Protein AF-A0A016UT70-F1 (afdb_monomer_lite)

InterPro domains:
  IPR035940 CAP superfamily [G3DSA:3.40.33.10] (14-85)

Radius of gyration: 20.97 Å; chains: 1; bounding box: 41×52×44 Å

pLDDT: mean 77.79, std 17.23, range [35.44, 96.38]

Secondary structure (DSSP, 8-state):
-HHHHHHHHHHHHHHHHHTT---PPPPS-SS-----HHHHHHHHHHHHHHHHHHHTT-----GGG-PPPPPSS-PPP---TT------

Foldseek 3Di:
DVVVVVVVVVVVVVVVVVVVPPPDPQQPDPDDDDCDPVNVVVVLVVVQVQLVCLQVQNDFDDPPRHGDHRDDPRDRDDDDDPPCPVPD

Organism: NCBI:txid53326

Structure (mmCIF, N/CA/C/O backbone):
data_AF-A0A016UT70-F1
#
_entry.id   AF-A0A016UT70-F1
#
loop_
_atom_site.group_PDB
_atom_site.id
_atom_site.type_symbol
_atom_site.label_atom_id
_atom_site.label_alt_id
_atom_site.label_comp_id
_atom_site.label_asym_id
_atom_site.label_entity_id
_atom_site.label_seq_id
_atom_site.pdbx_PDB_ins_code
_atom_site.Cartn_x
_atom_site.Cartn_y
_atom_site.Cartn_z
_atom_site.occupancy
_atom_site.B_iso_or_equiv
_atom_site.auth_seq_id
_atom_site.auth_comp_id
_atom_site.auth_asym_id
_atom_site.auth_atom_id
_atom_site.pdbx_PDB_model_num
ATOM 1 N N . MET A 1 1 ? 14.779 44.918 21.349 1.00 69.00 1 MET A N 1
ATOM 2 C CA . MET A 1 1 ? 14.314 44.417 20.036 1.00 69.00 1 MET A CA 1
ATOM 3 C C . MET A 1 1 ? 14.170 42.898 19.992 1.00 69.00 1 MET A C 1
ATOM 5 O O . MET A 1 1 ? 13.083 42.450 19.674 1.00 69.00 1 MET A O 1
ATOM 9 N N . LEU A 1 2 ? 15.184 42.102 20.368 1.00 75.88 2 LEU A N 1
ATOM 10 C CA . LEU A 1 2 ? 15.118 40.624 20.339 1.00 75.88 2 LEU A CA 1
ATOM 11 C C . LEU A 1 2 ? 13.945 40.023 21.143 1.00 75.88 2 LEU A C 1
ATOM 13 O O . LEU A 1 2 ? 13.260 39.133 20.657 1.00 75.88 2 LEU A O 1
ATOM 17 N N . SER A 1 3 ? 13.667 40.563 22.333 1.00 75.12 3 SER A N 1
ATOM 18 C CA . SER A 1 3 ? 12.532 40.137 23.172 1.00 75.12 3 SER A CA 1
ATOM 19 C C . SER A 1 3 ? 11.172 40.315 22.475 1.00 75.12 3 SER A C 1
ATOM 21 O O . SER A 1 3 ? 10.315 39.440 22.551 1.00 75.12 3 SER A O 1
ATOM 23 N N . LEU A 1 4 ? 11.005 41.398 21.706 1.00 75.81 4 LEU A N 1
ATOM 24 C CA . LEU A 1 4 ? 9.770 41.658 20.963 1.00 75.81 4 LEU A CA 1
ATOM 25 C C . LEU A 1 4 ? 9.554 40.612 19.860 1.00 75.81 4 LEU A C 1
ATOM 27 O O . LEU A 1 4 ? 8.446 40.120 19.683 1.00 75.81 4 LEU A O 1
ATOM 31 N N . TYR A 1 5 ? 10.627 40.229 19.162 1.00 78.12 5 TYR A N 1
ATOM 32 C CA . TYR A 1 5 ? 10.575 39.180 18.144 1.00 78.12 5 TYR A CA 1
ATOM 33 C C . TYR A 1 5 ? 10.213 37.820 18.742 1.00 78.12 5 TYR A C 1
ATOM 35 O O . TYR A 1 5 ? 9.371 37.125 18.184 1.00 78.12 5 TYR A O 1
ATOM 43 N N . LEU A 1 6 ? 10.786 37.459 19.895 1.00 77.69 6 LEU A N 1
ATOM 44 C CA . LEU A 1 6 ? 10.458 36.202 20.574 1.00 77.69 6 LEU A CA 1
ATOM 45 C C . LEU A 1 6 ? 8.980 36.137 20.980 1.00 77.69 6 LEU A C 1
ATOM 47 O O . LEU A 1 6 ? 8.341 35.109 20.777 1.00 77.69 6 LEU A O 1
ATOM 51 N N . LEU A 1 7 ? 8.419 37.241 21.480 1.00 7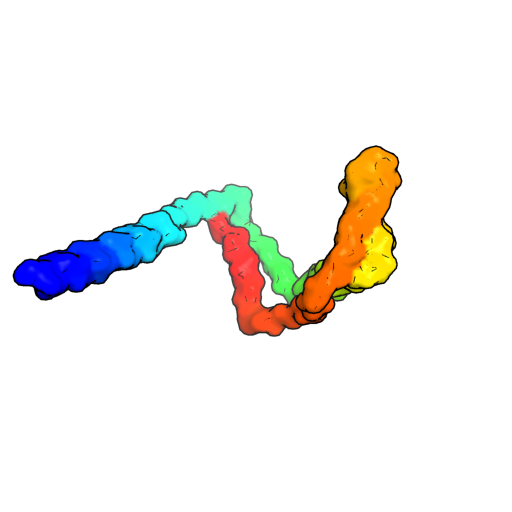4.56 7 LEU A N 1
ATOM 52 C CA . LEU A 1 7 ? 6.997 37.319 21.827 1.00 74.56 7 LEU A CA 1
ATOM 53 C C . LEU A 1 7 ? 6.092 37.154 20.601 1.00 74.56 7 LEU A C 1
ATOM 55 O O . LEU A 1 7 ? 5.096 36.438 20.672 1.00 74.56 7 LEU A O 1
ATOM 59 N N . ILE A 1 8 ? 6.461 37.754 19.465 1.00 73.38 8 ILE A N 1
ATOM 60 C CA . ILE A 1 8 ? 5.721 37.598 18.205 1.00 73.38 8 ILE A CA 1
ATOM 61 C C . ILE A 1 8 ? 5.776 36.141 17.729 1.00 73.38 8 ILE A C 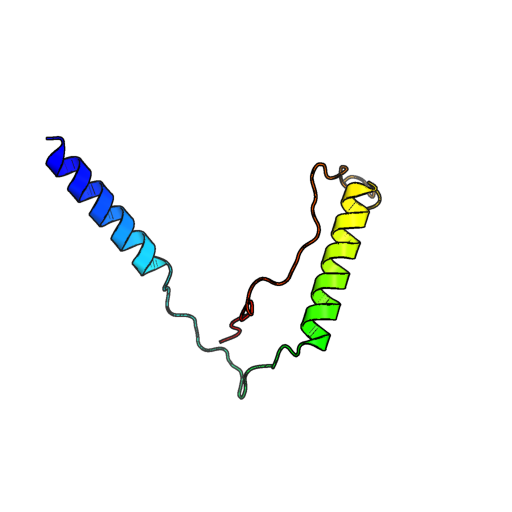1
ATOM 63 O O . ILE A 1 8 ? 4.741 35.579 17.382 1.00 73.38 8 ILE A O 1
ATOM 67 N N . PHE A 1 9 ? 6.947 35.498 17.762 1.00 69.12 9 PHE A N 1
ATOM 68 C CA . PHE A 1 9 ? 7.082 34.094 17.360 1.00 69.12 9 PHE A CA 1
ATOM 69 C C . PHE A 1 9 ? 6.252 33.146 18.234 1.00 69.12 9 PHE A C 1
ATOM 71 O O . PHE A 1 9 ? 5.592 32.255 17.699 1.00 69.12 9 PHE A O 1
ATOM 78 N N . VAL A 1 10 ? 6.240 33.348 19.555 1.00 70.94 10 VAL A N 1
ATOM 79 C CA . VAL A 1 10 ? 5.421 32.545 20.477 1.00 70.94 10 VAL A CA 1
ATOM 80 C C . VAL A 1 10 ? 3.930 32.761 20.214 1.00 70.94 10 VAL A C 1
ATOM 82 O O . VAL A 1 10 ? 3.196 31.785 20.096 1.00 70.94 10 VAL A O 1
ATOM 85 N N . ALA A 1 11 ? 3.483 34.009 20.050 1.00 67.69 11 ALA A N 1
ATOM 86 C CA . ALA A 1 11 ? 2.075 34.321 19.805 1.00 67.69 11 ALA A CA 1
ATOM 87 C C . ALA A 1 11 ? 1.564 33.757 18.466 1.00 67.69 11 ALA A C 1
ATOM 89 O O . ALA A 1 11 ? 0.476 33.186 18.407 1.00 67.69 11 ALA A O 1
ATOM 90 N N . VAL A 1 12 ? 2.365 33.861 17.399 1.00 65.06 12 VAL A N 1
ATOM 91 C CA . VAL A 1 12 ? 2.027 33.300 16.079 1.00 65.06 12 VAL A CA 1
ATOM 92 C C . VAL A 1 12 ? 1.986 31.766 16.124 1.00 65.06 12 VAL A C 1
ATOM 94 O O . VAL A 1 12 ? 1.089 31.151 15.543 1.00 65.06 12 VAL A O 1
ATOM 97 N N . SER A 1 13 ? 2.907 31.136 16.858 1.00 62.06 13 SER A N 1
ATOM 98 C CA . SER A 1 13 ? 2.924 29.676 17.028 1.00 62.06 13 SER A CA 1
ATOM 99 C C . SER A 1 13 ? 1.719 29.172 17.833 1.00 62.06 13 SER A C 1
ATOM 101 O O . SER A 1 13 ? 1.141 28.152 17.475 1.00 62.06 13 SER A O 1
ATOM 103 N N . LEU A 1 14 ? 1.297 29.901 18.875 1.00 57.59 14 LEU A N 1
ATOM 104 C CA . LEU A 1 14 ? 0.109 29.556 19.666 1.00 57.59 14 LEU A CA 1
ATOM 105 C C . LEU A 1 14 ? -1.172 29.660 18.830 1.00 57.59 14 LEU A C 1
ATOM 107 O O . LEU A 1 14 ? -1.976 28.736 18.804 1.00 57.59 14 LEU A O 1
ATOM 111 N N . SER A 1 15 ? -1.323 30.754 18.079 1.00 58.16 15 SER A N 1
ATOM 112 C CA . SER A 1 15 ? -2.515 30.978 17.258 1.00 58.16 15 SER A CA 1
ATOM 113 C C . SER A 1 15 ? -2.683 29.904 16.182 1.00 58.16 15 SER A C 1
ATOM 115 O O . SER A 1 15 ? -3.788 29.417 15.971 1.00 58.16 15 SER A O 1
ATOM 117 N N . THR A 1 16 ? -1.601 29.494 15.519 1.00 58.12 16 THR A N 1
ATOM 118 C CA . THR A 1 16 ? -1.675 28.444 14.487 1.00 58.12 16 THR A CA 1
ATOM 119 C C . THR A 1 16 ? -1.987 27.056 15.051 1.00 58.12 16 THR A C 1
ATOM 121 O O . THR A 1 16 ? -2.603 26.259 14.346 1.00 58.12 16 THR A O 1
ATOM 124 N N . ALA A 1 17 ? -1.624 26.775 16.308 1.00 54.50 17 ALA A N 1
ATOM 125 C CA . ALA A 1 17 ? -2.019 25.547 16.994 1.00 54.50 17 ALA A CA 1
ATOM 126 C C . ALA A 1 17 ? -3.522 25.540 17.329 1.00 54.50 17 ALA A C 1
ATOM 128 O O . ALA A 1 17 ? -4.190 24.548 17.045 1.00 54.50 17 ALA A O 1
ATOM 129 N N . ASP A 1 18 ? -4.066 26.658 17.822 1.00 54.03 18 ASP A N 1
ATOM 130 C CA . ASP A 1 18 ? -5.502 26.788 18.121 1.00 54.03 18 ASP A CA 1
ATOM 131 C C . ASP A 1 18 ? -6.378 26.709 16.853 1.00 54.03 18 ASP A C 1
ATOM 133 O O . ASP A 1 18 ? -7.487 26.182 16.888 1.00 54.03 18 ASP A O 1
ATOM 137 N N . TYR A 1 19 ? -5.881 27.165 15.696 1.00 52.09 19 TYR A N 1
ATOM 138 C CA . TYR A 1 19 ? -6.607 27.052 14.419 1.00 52.09 19 TYR A CA 1
ATOM 139 C C . TYR A 1 19 ? -6.648 25.629 13.835 1.00 52.09 19 TYR A C 1
ATOM 141 O O . TYR A 1 19 ? -7.473 25.359 12.959 1.00 52.09 19 TYR A O 1
ATOM 149 N N . LEU A 1 20 ? -5.780 24.715 14.284 1.00 51.88 20 LEU A N 1
ATOM 150 C CA . LEU A 1 20 ? -5.820 23.312 13.851 1.00 51.88 20 LEU A CA 1
ATOM 151 C C . LEU A 1 20 ? -6.888 22.497 14.594 1.00 51.88 20 LEU A C 1
ATOM 153 O O . LEU A 1 20 ? -7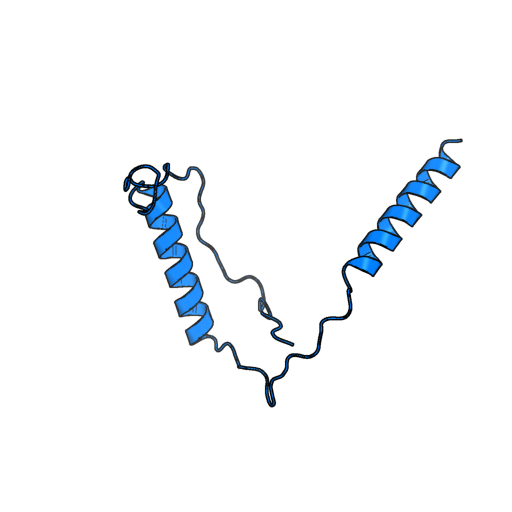.297 21.452 14.090 1.00 51.88 20 LEU A O 1
ATOM 157 N N . GLU A 1 21 ? -7.421 23.011 15.705 1.00 48.00 21 GLU A N 1
ATOM 158 C CA . GLU A 1 21 ? -8.696 22.577 16.293 1.00 48.00 21 GLU A CA 1
ATOM 159 C C . GLU A 1 21 ? -9.888 23.274 15.613 1.00 48.00 21 GLU A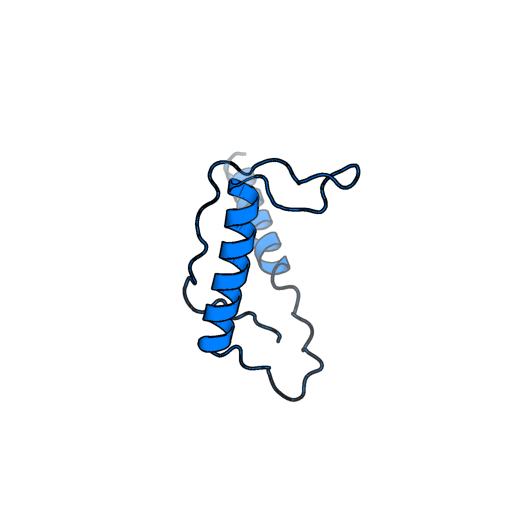 C 1
ATOM 161 O O . GLU A 1 21 ? -10.865 23.673 16.245 1.00 48.00 21 GLU A O 1
ATOM 166 N N . GLY A 1 22 ? -9.841 23.410 14.283 1.00 53.81 22 GLY A N 1
ATOM 167 C CA . GLY A 1 22 ? -11.037 23.698 13.503 1.00 53.81 22 GLY A CA 1
ATOM 168 C C . GLY A 1 22 ? -12.105 22.676 13.885 1.00 53.81 22 GLY A C 1
ATOM 169 O O . GLY A 1 22 ? -11.924 21.485 13.629 1.00 53.81 22 GLY A O 1
ATOM 170 N N . GLY A 1 23 ? -13.158 23.143 14.568 1.00 53.97 23 GLY A N 1
ATOM 171 C CA . GLY A 1 23 ? -14.196 22.307 15.161 1.00 53.97 23 GLY A CA 1
ATOM 172 C C . GLY A 1 23 ? -14.629 21.240 14.173 1.00 53.97 23 GLY A C 1
ATOM 173 O O . GLY A 1 23 ? -15.191 21.544 13.119 1.00 53.97 23 GLY A O 1
ATOM 174 N N . LYS A 1 24 ? -14.281 19.992 14.482 1.00 58.72 24 LYS A N 1
ATOM 175 C CA . LYS A 1 24 ? -14.551 18.873 13.596 1.00 58.72 24 LYS A CA 1
ATOM 176 C C . LYS A 1 24 ? -16.067 18.790 13.431 1.00 58.72 24 LYS A C 1
ATOM 178 O O . LYS A 1 24 ? -16.753 18.699 14.454 1.00 58.72 24 LYS A O 1
ATOM 183 N N . PRO A 1 25 ? -16.605 18.899 12.204 1.00 61.75 25 PRO A N 1
ATOM 184 C CA . PRO A 1 25 ? -18.039 18.765 12.013 1.00 61.75 25 PRO A CA 1
ATOM 185 C C . PRO A 1 25 ? -18.452 17.410 12.578 1.00 61.75 25 PRO A C 1
ATOM 187 O O . PRO A 1 25 ? -17.737 16.430 12.366 1.00 61.75 25 PRO A O 1
ATOM 190 N N . GLN A 1 26 ? -19.562 17.372 13.320 1.00 66.31 26 GLN A N 1
ATOM 191 C CA . GLN A 1 26 ? -20.114 16.096 13.758 1.00 66.31 26 GLN A CA 1
ATOM 192 C C . GLN A 1 26 ? -20.353 15.237 12.521 1.00 66.31 26 GLN A C 1
ATOM 194 O O . GLN A 1 26 ? -20.980 15.680 11.557 1.00 66.31 26 GLN A O 1
ATOM 199 N N . ALA A 1 27 ? -19.832 14.021 12.547 1.00 67.19 27 ALA A N 1
ATOM 200 C CA . ALA A 1 27 ? -20.157 13.011 11.574 1.00 67.19 27 ALA A CA 1
ATOM 201 C C . ALA A 1 27 ? -21.676 12.818 11.585 1.00 67.19 27 ALA A C 1
ATOM 203 O O . ALA A 1 27 ? -22.282 12.625 12.639 1.00 67.19 27 ALA A O 1
ATOM 204 N N . GLU A 1 28 ? -22.288 12.853 10.404 1.00 75.88 28 GLU A N 1
ATOM 205 C CA . GLU A 1 28 ? -23.693 12.498 10.200 1.00 75.88 28 GLU A CA 1
ATOM 206 C C . GLU A 1 28 ? -23.846 10.970 10.312 1.00 75.88 28 GLU A C 1
ATOM 208 O O . GLU A 1 28 ? -24.082 10.263 9.334 1.00 75.88 28 GLU A O 1
ATOM 213 N N . CYS A 1 29 ? -23.576 10.424 11.495 1.00 72.69 29 CYS A N 1
ATOM 214 C CA . CYS A 1 29 ? -23.601 8.995 11.781 1.00 72.69 29 CYS A CA 1
ATOM 215 C C . CYS A 1 29 ? -24.298 8.771 13.123 1.00 72.69 29 CYS A C 1
ATOM 217 O O . CYS A 1 29 ? -23.896 9.362 14.122 1.00 72.69 29 CYS A O 1
ATOM 219 N N . ASP A 1 30 ? -25.285 7.873 13.162 1.00 80.25 30 ASP A N 1
ATOM 220 C CA . ASP A 1 30 ? -25.987 7.523 14.407 1.00 80.25 30 ASP A CA 1
ATOM 221 C C . ASP A 1 30 ? -25.045 6.864 15.435 1.00 80.25 30 ASP A C 1
ATOM 223 O O . ASP A 1 30 ? -25.170 7.082 16.638 1.00 80.25 30 ASP A O 1
ATOM 227 N N . GLU A 1 31 ? -24.062 6.085 14.961 1.00 74.06 31 GLU A N 1
ATOM 228 C CA . GLU A 1 31 ? -23.020 5.464 15.782 1.00 74.06 31 GLU A CA 1
ATOM 229 C C . GLU A 1 31 ? -21.656 5.449 15.064 1.00 74.06 31 GLU A C 1
ATOM 231 O O . GLU A 1 31 ? -21.589 5.272 13.841 1.00 74.06 31 GLU A O 1
ATOM 236 N N . PRO A 1 32 ? -20.534 5.564 15.801 1.00 69.06 32 PRO A N 1
ATOM 237 C CA . PRO A 1 32 ? -19.203 5.482 15.215 1.00 69.06 32 PRO A CA 1
ATOM 238 C C . PRO A 1 32 ? -18.897 4.063 14.720 1.00 69.06 32 PRO A C 1
ATOM 240 O O . PRO A 1 32 ? -18.976 3.075 15.459 1.00 69.06 32 PRO A O 1
ATOM 243 N N . VAL A 1 33 ? -18.446 3.955 13.468 1.00 76.81 33 VAL A N 1
ATOM 244 C CA . VAL A 1 33 ? -18.005 2.677 12.901 1.00 76.81 33 VAL A CA 1
ATOM 245 C C . VAL A 1 33 ? -16.733 2.213 13.608 1.00 76.81 33 VAL A C 1
ATOM 247 O O . VAL A 1 33 ? -15.659 2.796 13.460 1.00 76.81 33 VAL A O 1
ATOM 250 N N . LYS A 1 34 ? -16.827 1.102 14.346 1.00 76.44 34 LYS A N 1
ATOM 251 C CA . LYS A 1 34 ? -15.664 0.508 15.013 1.00 76.44 34 LYS A CA 1
ATOM 252 C C . LYS A 1 34 ? -14.668 -0.044 13.990 1.00 76.44 34 LYS A C 1
ATOM 254 O O . LYS A 1 34 ? -14.980 -0.932 13.183 1.00 76.44 34 LYS A O 1
ATOM 259 N N . PHE A 1 35 ? -13.433 0.438 14.082 1.00 80.44 35 PHE A N 1
ATOM 260 C CA . PHE A 1 35 ? -12.284 -0.116 13.380 1.00 80.44 35 PHE A CA 1
ATOM 261 C C . PHE A 1 35 ? -11.650 -1.205 14.252 1.00 80.44 35 PHE A C 1
ATOM 263 O O . PHE A 1 35 ? -10.842 -0.935 15.137 1.00 80.44 35 PHE A O 1
ATOM 270 N N . THR A 1 36 ? -12.113 -2.444 14.070 1.00 86.75 36 THR A N 1
ATOM 271 C CA . THR A 1 36 ? -11.657 -3.593 14.862 1.00 86.75 36 THR A CA 1
ATOM 272 C C . THR A 1 36 ? -10.193 -3.919 14.574 1.00 86.75 36 THR A C 1
ATOM 274 O O . THR A 1 36 ? -9.667 -3.562 13.519 1.00 86.75 36 THR A O 1
ATOM 277 N N . LYS A 1 37 ? -9.545 -4.657 15.483 1.00 86.00 37 LYS A N 1
ATOM 278 C CA . LYS A 1 37 ? -8.156 -5.101 15.305 1.00 86.00 37 LYS A CA 1
ATOM 279 C C . LYS A 1 37 ? -7.947 -5.869 13.992 1.00 86.00 37 LYS A C 1
ATOM 281 O O . LYS A 1 37 ? -6.999 -5.608 13.266 1.00 86.00 37 LYS A O 1
ATOM 286 N N . ASP A 1 38 ? -8.882 -6.740 13.624 1.00 88.25 38 ASP A N 1
ATOM 287 C CA . ASP A 1 38 ? -8.777 -7.490 12.366 1.00 88.25 38 ASP A CA 1
ATOM 288 C C . ASP A 1 38 ? -8.836 -6.565 11.142 1.00 88.25 38 ASP A C 1
ATOM 290 O O . ASP A 1 38 ? -8.088 -6.741 10.179 1.00 88.25 38 ASP A O 1
ATOM 294 N N . LYS A 1 39 ? -9.689 -5.528 11.190 1.00 87.88 39 LYS A N 1
ATOM 295 C CA . LYS A 1 39 ? -9.742 -4.491 10.151 1.00 87.88 39 LYS A CA 1
ATOM 296 C C . LYS A 1 39 ? -8.449 -3.678 10.116 1.00 87.88 39 LYS A C 1
ATOM 298 O O . LYS A 1 39 ? -7.967 -3.395 9.020 1.00 87.88 39 LYS A O 1
ATOM 303 N N . SER A 1 40 ? -7.871 -3.335 11.270 1.00 86.75 40 SER A N 1
ATOM 304 C CA . SER A 1 40 ? -6.595 -2.615 11.316 1.00 86.75 40 SER A CA 1
ATOM 305 C C . SER A 1 40 ? -5.451 -3.441 10.754 1.00 86.75 40 SER A C 1
ATOM 307 O O . SER A 1 40 ? -4.688 -2.940 9.931 1.00 86.75 40 SER A O 1
ATOM 309 N N . ASP A 1 41 ? -5.373 -4.716 11.116 1.00 89.62 41 ASP A N 1
ATOM 310 C CA . ASP A 1 41 ? -4.309 -5.609 10.668 1.00 89.62 41 ASP A CA 1
ATOM 311 C C . ASP A 1 41 ? -4.415 -5.858 9.156 1.00 89.62 41 ASP A C 1
ATOM 313 O O . ASP A 1 41 ? -3.423 -5.75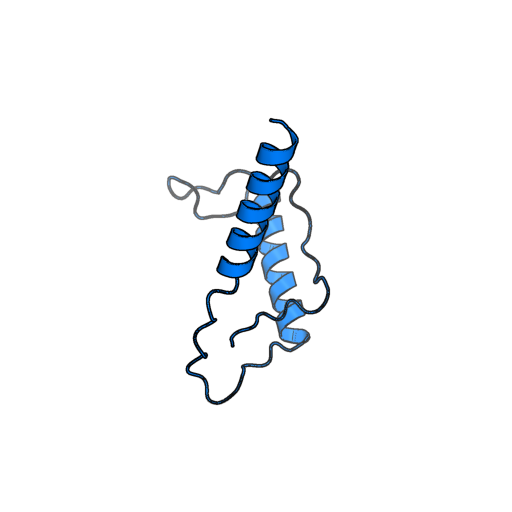2 8.429 1.00 89.62 41 ASP A O 1
ATOM 317 N N . ALA A 1 42 ? -5.632 -6.083 8.645 1.00 92.94 42 ALA A N 1
ATOM 318 C CA . ALA A 1 42 ? -5.889 -6.207 7.211 1.00 92.94 42 ALA A CA 1
ATOM 319 C C . ALA A 1 42 ? -5.542 -4.922 6.441 1.00 92.94 42 ALA A C 1
ATOM 321 O O . ALA A 1 42 ? -4.968 -4.978 5.349 1.00 92.94 42 ALA A O 1
ATOM 322 N N . PHE A 1 43 ? -5.855 -3.758 7.009 1.00 92.12 43 PHE A N 1
ATOM 323 C CA . PHE A 1 43 ? -5.555 -2.466 6.404 1.00 92.12 43 PHE A CA 1
ATOM 324 C C . PHE A 1 43 ? -4.046 -2.202 6.328 1.00 92.12 43 PHE A C 1
ATOM 326 O O . PHE A 1 43 ? -3.537 -1.865 5.258 1.00 92.12 43 PHE A O 1
ATOM 333 N N . ILE A 1 44 ? -3.315 -2.430 7.424 1.00 92.25 44 ILE A N 1
ATOM 334 C CA . ILE A 1 44 ? -1.852 -2.300 7.460 1.00 92.25 44 ILE A CA 1
ATOM 335 C C . ILE A 1 44 ? -1.200 -3.268 6.471 1.00 92.25 44 ILE A C 1
ATOM 337 O O . ILE A 1 44 ? -0.318 -2.869 5.709 1.00 92.25 44 ILE A O 1
ATOM 341 N N . LYS A 1 45 ? -1.676 -4.518 6.412 1.00 95.38 45 LYS A N 1
ATOM 342 C CA . LYS A 1 45 ? -1.199 -5.503 5.436 1.00 95.38 45 LYS A CA 1
ATOM 343 C C . LYS A 1 45 ? -1.357 -4.997 4.001 1.00 95.38 45 LYS A C 1
ATOM 345 O O . LYS A 1 45 ? -0.398 -5.056 3.236 1.00 95.38 45 LYS A O 1
ATOM 350 N N . LYS A 1 46 ? -2.526 -4.450 3.652 1.00 95.50 46 LYS A N 1
ATOM 351 C CA . LYS A 1 46 ? -2.793 -3.907 2.310 1.00 95.50 46 LYS A CA 1
ATOM 352 C C . LYS A 1 46 ? -1.887 -2.718 1.975 1.00 95.50 46 LYS A C 1
ATOM 354 O O . LYS A 1 46 ? -1.375 -2.620 0.862 1.00 95.50 46 LYS A O 1
ATOM 359 N N . ILE A 1 47 ? -1.649 -1.826 2.937 1.00 94.69 47 ILE A N 1
ATOM 360 C CA . ILE A 1 47 ? -0.710 -0.710 2.761 1.00 94.69 47 ILE A CA 1
ATOM 361 C C . ILE A 1 47 ? 0.704 -1.231 2.494 1.00 94.69 47 ILE A C 1
ATOM 363 O O . ILE A 1 47 ? 1.363 -0.771 1.560 1.00 94.69 47 ILE A O 1
ATOM 367 N N . ASN A 1 48 ? 1.171 -2.189 3.292 1.00 96.38 48 ASN A N 1
ATOM 368 C CA . ASN A 1 48 ? 2.517 -2.734 3.149 1.00 96.38 48 ASN A CA 1
ATOM 369 C C . ASN A 1 48 ? 2.691 -3.511 1.836 1.00 96.38 48 ASN A C 1
ATOM 371 O O . ASN A 1 48 ? 3.747 -3.415 1.215 1.00 96.38 48 ASN A O 1
ATOM 375 N N . GLU A 1 49 ? 1.648 -4.181 1.343 1.00 96.25 49 GLU A N 1
ATOM 376 C CA . GLU A 1 49 ? 1.640 -4.789 0.009 1.00 96.25 49 GLU A CA 1
ATOM 377 C C . GLU A 1 49 ? 1.863 -3.746 -1.100 1.00 96.25 49 GLU A C 1
ATOM 379 O O . GLU A 1 49 ? 2.744 -3.910 -1.944 1.00 96.25 49 GLU A O 1
ATOM 384 N N . HIS A 1 50 ? 1.141 -2.622 -1.069 1.00 93.81 50 HIS A N 1
ATOM 385 C CA . HIS A 1 50 ? 1.344 -1.544 -2.043 1.00 93.81 50 HIS A CA 1
ATOM 386 C C . HIS A 1 50 ? 2.736 -0.904 -1.934 1.00 93.81 50 HIS A C 1
ATOM 388 O O . HIS A 1 50 ? 3.378 -0.640 -2.954 1.00 93.81 50 HIS A O 1
ATOM 394 N N . ARG A 1 51 ? 3.232 -0.680 -0.710 1.00 95.25 51 ARG A N 1
ATOM 395 C CA . ARG A 1 51 ? 4.595 -0.172 -0.468 1.00 95.25 51 ARG A CA 1
ATOM 396 C C . ARG A 1 51 ? 5.642 -1.103 -1.071 1.00 95.25 51 ARG A C 1
ATOM 398 O O . ARG A 1 51 ? 6.567 -0.638 -1.733 1.00 95.25 51 ARG A O 1
ATOM 405 N N . ARG A 1 52 ? 5.460 -2.415 -0.915 1.00 96.31 52 ARG A N 1
ATOM 406 C CA . ARG A 1 52 ? 6.328 -3.422 -1.525 1.00 96.31 52 ARG A CA 1
ATOM 407 C C . ARG A 1 52 ? 6.311 -3.338 -3.052 1.00 96.31 52 ARG A C 1
ATOM 409 O O . ARG A 1 52 ? 7.377 -3.348 -3.658 1.00 96.31 52 ARG A O 1
ATOM 416 N N . LEU A 1 53 ? 5.144 -3.177 -3.681 1.00 96.25 53 LEU A N 1
ATOM 417 C CA . LEU A 1 53 ? 5.058 -2.994 -5.138 1.00 96.25 53 LEU A CA 1
ATOM 418 C C . LEU A 1 53 ? 5.792 -1.736 -5.623 1.00 96.25 53 LEU A C 1
ATOM 420 O O . LEU A 1 53 ? 6.381 -1.757 -6.704 1.00 96.25 53 LEU A O 1
ATOM 424 N N . MET A 1 54 ? 5.799 -0.659 -4.833 1.00 94.88 54 MET A N 1
ATOM 425 C CA . MET A 1 54 ? 6.593 0.534 -5.141 1.00 94.88 54 MET A CA 1
ATOM 426 C C . MET A 1 54 ? 8.098 0.267 -5.062 1.00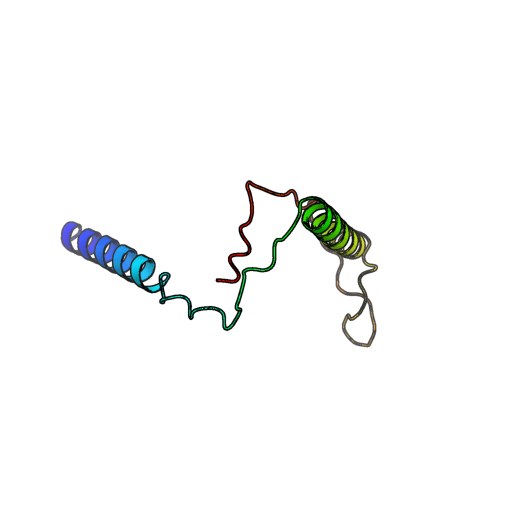 94.88 54 MET A C 1
ATOM 428 O O . MET A 1 54 ? 8.834 0.703 -5.945 1.00 94.88 54 MET A O 1
ATOM 432 N N . VAL A 1 55 ? 8.564 -0.472 -4.051 1.00 96.31 55 VAL A N 1
ATOM 433 C CA . VAL A 1 55 ? 9.982 -0.863 -3.930 1.00 96.31 55 VAL A CA 1
ATOM 434 C C . VAL A 1 55 ? 10.389 -1.823 -5.041 1.00 96.31 55 VAL A C 1
ATOM 436 O O . VAL A 1 55 ? 11.504 -1.751 -5.536 1.00 96.31 55 VAL A O 1
ATOM 439 N N . GLU A 1 56 ? 9.499 -2.706 -5.485 1.00 96.00 56 GLU A N 1
ATOM 440 C CA . GLU A 1 56 ? 9.772 -3.618 -6.601 1.00 96.00 56 GLU A CA 1
ATOM 441 C C . GLU A 1 56 ? 9.666 -2.937 -7.979 1.00 96.00 56 GLU A C 1
ATOM 443 O O . GLU A 1 56 ? 9.986 -3.563 -8.988 1.00 96.00 56 GLU A O 1
ATOM 448 N N . GLY A 1 57 ? 9.217 -1.675 -8.053 1.00 95.25 57 GLY A N 1
ATOM 449 C CA . GLY A 1 57 ? 8.986 -0.972 -9.323 1.00 95.25 57 GLY A CA 1
ATOM 450 C C . GLY A 1 57 ? 7.826 -1.553 -10.142 1.00 95.25 57 GLY A C 1
ATOM 451 O O . GLY A 1 57 ? 7.783 -1.407 -11.363 1.00 95.25 57 GLY A O 1
ATOM 452 N N . LYS A 1 58 ? 6.894 -2.248 -9.480 1.00 96.38 58 LYS A N 1
ATOM 453 C CA . LYS A 1 58 ? 5.729 -2.921 -10.083 1.00 96.38 58 LYS A CA 1
ATOM 454 C C . LYS A 1 58 ? 4.414 -2.189 -9.843 1.00 96.38 58 LYS A C 1
ATOM 456 O O . LYS A 1 58 ? 3.366 -2.654 -10.288 1.00 96.38 58 LYS A O 1
ATOM 461 N N . GLN A 1 59 ? 4.453 -1.082 -9.108 1.00 95.19 59 GLN A N 1
ATOM 462 C CA . GLN A 1 59 ? 3.264 -0.290 -8.848 1.00 95.19 59 GLN A CA 1
ATOM 463 C C . GLN A 1 59 ? 2.749 0.300 -10.162 1.00 95.19 59 GLN A C 1
ATOM 465 O O . GLN A 1 59 ? 3.474 1.023 -10.836 1.00 95.19 59 GLN A O 1
ATOM 470 N N . LYS A 1 60 ? 1.511 -0.025 -10.528 1.00 92.62 60 LYS A N 1
ATOM 471 C CA . LYS A 1 60 ? 0.899 0.386 -11.800 1.00 92.62 60 LYS A CA 1
ATOM 472 C C . LYS A 1 60 ? 0.421 1.843 -11.745 1.00 92.62 60 LYS A C 1
ATOM 474 O O . LYS A 1 60 ? 0.579 2.517 -10.730 1.00 92.62 60 LYS A O 1
ATOM 479 N N . ASN A 1 61 ? -0.210 2.301 -12.825 1.00 92.06 61 ASN A N 1
ATOM 480 C CA . ASN A 1 61 ? -0.796 3.643 -12.965 1.00 92.06 61 ASN A CA 1
ATOM 481 C C . ASN A 1 61 ? 0.246 4.772 -13.011 1.00 92.06 61 ASN A C 1
ATOM 483 O O . ASN A 1 61 ? -0.015 5.899 -12.595 1.00 92.06 61 ASN A O 1
ATOM 487 N N . GLY A 1 62 ? 1.432 4.469 -13.532 1.00 91.00 62 GLY A N 1
ATOM 488 C CA . GLY A 1 62 ? 2.397 5.472 -13.950 1.00 91.00 62 GLY A CA 1
ATOM 489 C C . GLY A 1 62 ? 2.013 6.127 -15.274 1.00 91.00 62 GLY A C 1
ATOM 490 O O . GLY A 1 62 ? 1.050 5.752 -15.950 1.00 91.00 62 GLY A O 1
ATOM 491 N N . LYS A 1 63 ? 2.799 7.134 -15.660 1.00 92.75 63 LYS A N 1
ATOM 492 C CA . LYS A 1 63 ? 2.611 7.865 -16.917 1.00 92.75 63 LYS A CA 1
ATOM 493 C C . LYS A 1 63 ? 2.610 6.898 -18.108 1.00 92.75 63 LYS A C 1
ATOM 495 O O . LYS A 1 63 ? 3.367 5.930 -18.126 1.00 92.75 63 LYS A O 1
ATOM 500 N N . SER A 1 64 ? 1.770 7.179 -19.103 1.00 92.69 64 SER A N 1
ATOM 501 C CA . SER A 1 64 ? 1.662 6.381 -20.335 1.00 92.69 64 SER A CA 1
ATOM 502 C C . SER A 1 64 ? 1.330 4.901 -20.090 1.00 92.69 64 SER A C 1
ATOM 504 O O . SER A 1 64 ? 1.864 4.031 -20.770 1.00 92.69 64 SER A O 1
ATOM 506 N N . ASN A 1 65 ? 0.467 4.614 -19.106 1.00 89.56 65 ASN A N 1
ATOM 507 C CA . ASN A 1 65 ? 0.098 3.256 -18.675 1.00 89.56 65 ASN A CA 1
ATOM 508 C C . ASN A 1 65 ? 1.277 2.413 -18.147 1.00 89.56 65 ASN A C 1
ATOM 510 O O . ASN A 1 65 ? 1.170 1.191 -18.050 1.00 89.56 65 ASN A O 1
ATOM 514 N N . GLY A 1 66 ? 2.400 3.054 -17.809 1.00 93.50 66 GLY A N 1
ATOM 515 C CA . GLY A 1 66 ? 3.566 2.402 -17.225 1.00 93.50 66 GLY A CA 1
ATOM 516 C C . GLY A 1 66 ? 3.430 2.159 -15.721 1.00 93.50 66 GLY A C 1
ATOM 517 O O . GLY A 1 66 ? 2.388 2.400 -15.108 1.00 93.50 66 GLY A O 1
ATOM 518 N N . ASN A 1 67 ? 4.523 1.711 -15.108 1.00 96.12 67 ASN A N 1
ATOM 519 C CA . ASN A 1 67 ? 4.638 1.655 -13.654 1.00 96.12 67 ASN A CA 1
ATOM 520 C C . ASN A 1 67 ? 5.070 3.017 -13.092 1.00 96.12 67 ASN A C 1
ATOM 522 O O . ASN A 1 67 ? 5.703 3.822 -13.781 1.00 96.12 67 ASN A O 1
ATOM 526 N N . LEU A 1 68 ? 4.733 3.275 -11.831 1.00 94.50 68 LEU A N 1
ATOM 527 C CA . LEU A 1 68 ? 5.288 4.387 -11.074 1.00 94.50 68 LEU A CA 1
ATOM 528 C C . LEU A 1 68 ? 6.796 4.185 -10.841 1.00 94.50 68 LEU A C 1
ATOM 530 O O . LEU A 1 68 ? 7.269 3.043 -10.809 1.00 94.50 68 LEU A O 1
ATOM 534 N N . PRO A 1 69 ? 7.552 5.282 -10.651 1.00 94.44 69 PRO A N 1
ATOM 535 C CA . PRO A 1 69 ? 8.956 5.206 -10.276 1.00 94.44 69 PRO A CA 1
ATOM 536 C C . PRO A 1 69 ? 9.166 4.346 -9.029 1.00 94.44 69 PRO A C 1
ATOM 538 O O . PRO A 1 69 ? 8.335 4.323 -8.116 1.00 94.44 69 PRO A O 1
ATOM 541 N N . LYS A 1 70 ? 10.302 3.650 -8.995 1.00 96.19 70 LYS A N 1
ATOM 542 C CA . LYS A 1 70 ? 10.684 2.807 -7.865 1.00 96.19 70 LYS A CA 1
ATOM 543 C C . LYS A 1 70 ? 10.856 3.666 -6.612 1.00 96.19 70 LYS A C 1
ATOM 545 O O . LYS A 1 70 ? 11.531 4.690 -6.647 1.00 96.19 70 LYS A O 1
ATOM 550 N N . GLY A 1 71 ? 10.258 3.231 -5.509 1.00 93.12 71 GLY A N 1
ATOM 551 C CA . GLY A 1 71 ? 10.466 3.853 -4.208 1.00 93.12 71 GLY A CA 1
ATOM 552 C C . GLY A 1 71 ? 11.794 3.413 -3.598 1.00 93.12 71 GLY A C 1
ATOM 553 O O . GLY A 1 71 ? 12.068 2.215 -3.508 1.00 93.12 71 GLY A O 1
ATOM 554 N N . GLU A 1 72 ? 12.587 4.370 -3.133 1.00 94.31 72 GLU A N 1
ATOM 555 C CA . GLU A 1 72 ? 13.778 4.121 -2.320 1.00 94.31 72 GLU A CA 1
ATOM 556 C C . GLU A 1 72 ? 13.455 4.381 -0.844 1.00 94.31 72 GLU A C 1
ATOM 558 O O . GLU A 1 72 ? 12.654 5.259 -0.524 1.00 94.31 72 GLU A O 1
ATOM 563 N N . ASN A 1 73 ? 14.056 3.605 0.064 1.00 92.38 73 ASN A N 1
ATOM 564 C CA . ASN A 1 73 ? 13.888 3.756 1.518 1.00 92.38 73 ASN A CA 1
ATOM 565 C C . ASN A 1 73 ? 12.432 3.652 2.022 1.00 92.38 73 ASN A C 1
ATOM 567 O O . ASN A 1 73 ? 12.065 4.244 3.038 1.00 92.38 73 ASN A O 1
ATOM 571 N N . VAL A 1 74 ? 11.582 2.885 1.333 1.00 91.81 74 VAL A N 1
ATOM 572 C CA . VAL A 1 74 ? 10.195 2.662 1.763 1.00 91.81 74 VAL A CA 1
ATOM 573 C C . VAL A 1 74 ? 10.157 1.557 2.817 1.00 91.81 74 VAL A C 1
ATOM 575 O O . VAL A 1 74 ? 10.369 0.384 2.517 1.00 91.81 74 VAL A O 1
ATOM 578 N N . LEU A 1 75 ? 9.859 1.943 4.054 1.00 91.50 75 LEU A N 1
ATOM 579 C CA . LEU A 1 75 ? 9.739 1.035 5.194 1.00 91.50 75 LEU A CA 1
ATOM 580 C C . LEU A 1 75 ? 8.304 0.531 5.378 1.00 91.50 75 LEU A C 1
ATOM 582 O O . LEU A 1 75 ? 7.339 1.172 4.940 1.00 91.50 75 LEU A O 1
ATOM 586 N N . GLU A 1 76 ? 8.172 -0.603 6.067 1.00 90.81 76 GLU A N 1
ATOM 587 C CA . GLU A 1 76 ? 6.880 -1.132 6.495 1.00 90.81 76 GLU A CA 1
ATOM 588 C C . GLU A 1 76 ? 6.203 -0.200 7.500 1.00 90.81 76 GLU A C 1
ATOM 590 O O . GLU A 1 76 ? 6.811 0.296 8.450 1.00 90.81 76 GLU A O 1
ATOM 595 N N . MET A 1 77 ? 4.905 -0.002 7.303 1.00 89.81 77 MET A N 1
ATOM 596 C CA . MET A 1 77 ? 4.053 0.676 8.257 1.00 89.81 77 MET A CA 1
ATOM 597 C C . MET A 1 77 ? 3.729 -0.271 9.409 1.00 89.81 77 MET A C 1
ATOM 599 O O . MET A 1 77 ? 3.326 -1.418 9.200 1.00 89.81 77 MET A O 1
ATOM 603 N N . ARG A 1 78 ? 3.866 0.240 10.630 1.00 87.38 78 ARG A N 1
ATOM 604 C CA . ARG A 1 78 ? 3.367 -0.392 11.850 1.00 87.38 78 ARG A CA 1
ATOM 605 C C . ARG A 1 78 ? 2.287 0.490 12.451 1.00 87.38 78 ARG A C 1
ATOM 607 O O . ARG A 1 78 ? 2.333 1.710 12.310 1.00 87.38 78 ARG A O 1
ATOM 614 N N . LEU A 1 79 ? 1.329 -0.133 13.126 1.00 77.25 79 LEU A N 1
ATOM 615 C CA . LEU A 1 79 ? 0.357 0.596 13.924 1.00 77.25 79 LEU A CA 1
ATOM 616 C C . LEU A 1 79 ? 1.083 1.157 15.158 1.00 77.25 79 LEU A C 1
ATOM 618 O O . LEU A 1 79 ? 1.471 0.405 16.051 1.00 77.25 79 LEU A O 1
ATOM 622 N N . SER A 1 80 ? 1.305 2.469 15.198 1.00 68.81 80 SER A N 1
ATOM 623 C CA . SER A 1 80 ? 1.479 3.169 16.472 1.00 68.81 80 SER A CA 1
ATOM 624 C C . SER A 1 80 ? 0.125 3.178 17.188 1.00 68.81 80 SER A C 1
ATOM 626 O O . SER A 1 80 ? -0.890 3.138 16.495 1.00 68.81 80 SER A O 1
ATOM 628 N N . GLN A 1 81 ? 0.118 3.177 18.531 1.00 62.75 81 GLN A N 1
ATOM 629 C CA . GLN A 1 81 ? -1.045 3.354 19.435 1.00 62.75 81 GLN A CA 1
ATOM 630 C C . GLN A 1 81 ? -2.287 3.944 18.765 1.00 62.75 81 GLN A C 1
ATOM 632 O O . GLN A 1 81 ? -2.101 4.878 17.987 1.00 62.75 81 GLN A O 1
ATOM 637 N N . PRO A 1 82 ? -3.506 3.443 19.082 1.00 54.06 82 PRO A N 1
ATOM 638 C CA . PRO A 1 82 ? -4.634 3.445 18.161 1.00 54.06 82 PRO A CA 1
ATOM 639 C C . PRO A 1 82 ? -4.647 4.754 17.399 1.00 54.06 82 PRO A C 1
ATOM 641 O O . PRO A 1 82 ? -4.907 5.809 17.977 1.00 54.06 82 PRO A O 1
ATOM 644 N N . ILE A 1 83 ? -4.296 4.675 16.110 1.00 49.12 83 ILE A N 1
ATOM 645 C CA . ILE A 1 83 ? -4.693 5.698 15.160 1.00 49.12 83 ILE A CA 1
ATOM 646 C C . ILE A 1 83 ? -6.205 5.609 15.235 1.00 49.12 83 ILE A C 1
ATOM 648 O O . ILE A 1 83 ? -6.835 4.799 14.555 1.00 49.12 83 ILE A O 1
ATOM 652 N N . SER A 1 84 ? -6.771 6.350 16.181 1.00 44.44 84 SER A N 1
ATOM 653 C CA . SER A 1 84 ? -8.157 6.705 16.200 1.00 44.44 84 SER A CA 1
ATOM 654 C C . SER A 1 84 ? -8.280 7.411 14.870 1.00 44.44 84 SER A C 1
ATOM 656 O O . SER A 1 84 ? -7.913 8.574 14.722 1.00 44.44 84 SER A O 1
ATOM 658 N N . VAL A 1 85 ? -8.694 6.671 13.845 1.00 46.00 85 VAL A N 1
ATOM 659 C CA . VAL A 1 85 ? -9.332 7.295 12.711 1.00 46.00 85 VAL A CA 1
ATOM 660 C C . VAL A 1 85 ? -10.624 7.780 13.333 1.00 46.00 85 VAL A C 1
ATOM 662 O O . VAL A 1 85 ? -11.614 7.059 13.414 1.00 46.00 85 VAL A O 1
ATOM 665 N N . ILE A 1 86 ? -10.515 8.942 13.977 1.00 38.91 86 ILE A N 1
ATOM 666 C CA . ILE A 1 86 ? -11.605 9.661 14.582 1.00 38.91 86 ILE A CA 1
ATOM 667 C C . ILE A 1 86 ? -12.424 10.049 13.355 1.00 38.91 86 ILE A C 1
ATOM 669 O O . ILE A 1 86 ? -12.186 11.081 12.742 1.00 38.91 86 ILE A O 1
ATOM 673 N N . PHE A 1 87 ? -13.321 9.174 12.918 1.00 35.44 87 PHE A N 1
ATOM 674 C CA . PHE A 1 87 ? -14.494 9.547 12.144 1.00 35.44 87 PHE A CA 1
ATOM 675 C C . PHE A 1 87 ? -15.539 9.953 13.189 1.00 35.44 87 PHE A C 1
ATOM 677 O O . PHE A 1 87 ? -16.442 9.193 13.511 1.00 35.44 87 PHE A O 1
ATOM 684 N N . THR A 1 88 ? -15.287 11.087 13.839 1.00 39.97 88 THR A N 1
ATOM 685 C CA . THR A 1 88 ? -16.282 11.850 14.603 1.00 39.97 88 THR A CA 1
ATOM 686 C C . THR A 1 88 ? -16.769 13.024 13.799 1.00 39.97 88 THR A C 1
ATOM 688 O O . THR A 1 88 ? -16.052 13.412 12.846 1.00 39.97 88 THR A O 1
#

Sequence (88 aa):
MLSLYLLIFVAVSLSTADYLEGGKPQAECDEPVKFTKDKSDAFIKKINEHRRLMVEGKQKNGKSNGNLPKGENVLEMRLSQPISVIFT